Protein AF-A0A7C5TNR2-F1 (afdb_monomer)

Secondary structure (DSSP, 8-state):
-HHHHHHHHHHHHHHHHHHHHHHHTTT-HHHHHHHHHHHHHHHHHHHHHHHTTT---------HHHHHHHHHHHHHHHHHHHHHSPPPPTTTT------

Structure (mmCIF, N/CA/C/O backbone):
data_AF-A0A7C5TNR2-F1
#
_entry.id   AF-A0A7C5TNR2-F1
#
loop_
_atom_site.group_PDB
_atom_site.id
_atom_site.type_symbol
_atom_site.label_atom_id
_atom_site.label_alt_id
_atom_site.label_comp_id
_atom_site.label_asym_id
_atom_site.label_entity_id
_atom_site.label_seq_id
_atom_site.pdbx_PDB_ins_code
_atom_site.Cartn_x
_atom_site.Cartn_y
_atom_site.Cartn_z
_atom_site.occupancy
_atom_site.B_iso_or_equiv
_atom_site.auth_seq_id
_atom_site.auth_comp_id
_atom_site.auth_asym_id
_atom_site.auth_atom_id
_atom_site.pdbx_PDB_model_num
ATOM 1 N N . THR A 1 1 ? 4.500 17.305 -14.411 1.00 55.28 1 THR A N 1
ATOM 2 C CA . THR A 1 1 ? 4.569 16.101 -15.268 1.00 55.28 1 THR A CA 1
ATOM 3 C C . THR A 1 1 ? 5.613 15.112 -14.784 1.00 55.28 1 THR A C 1
ATOM 5 O O . THR A 1 1 ? 5.335 13.930 -14.860 1.00 55.28 1 THR A O 1
ATOM 8 N N . GLU A 1 2 ? 6.720 15.543 -14.170 1.00 66.94 2 GLU A N 1
ATOM 9 C CA . GLU A 1 2 ? 7.788 14.639 -13.694 1.00 66.94 2 GLU A CA 1
ATOM 10 C C . GLU A 1 2 ? 7.340 13.529 -12.722 1.00 66.94 2 GLU A C 1
ATOM 12 O O . GLU A 1 2 ? 7.797 12.400 -12.845 1.00 66.94 2 GLU A O 1
ATOM 17 N N . PHE A 1 3 ? 6.407 13.788 -11.796 1.00 67.50 3 PHE A N 1
ATOM 18 C CA . PHE A 1 3 ? 5.951 12.741 -10.867 1.00 67.50 3 PHE A CA 1
ATOM 19 C C . PHE A 1 3 ? 5.190 11.596 -11.554 1.00 67.50 3 PHE A C 1
ATOM 21 O O . PHE A 1 3 ? 5.353 10.434 -11.189 1.00 67.50 3 PHE A O 1
ATOM 28 N N . GLY A 1 4 ? 4.380 11.915 -12.569 1.00 69.12 4 GLY A N 1
ATOM 29 C CA . GLY A 1 4 ? 3.669 10.900 -13.347 1.00 69.12 4 GLY A CA 1
ATOM 30 C C . GLY A 1 4 ? 4.648 9.944 -14.026 1.00 69.12 4 GLY A C 1
ATOM 31 O O . GLY A 1 4 ? 4.459 8.733 -13.959 1.00 69.12 4 GLY A O 1
ATOM 32 N N . ASP A 1 5 ? 5.740 10.480 -14.572 1.00 74.62 5 ASP A N 1
ATOM 33 C CA . ASP A 1 5 ? 6.796 9.690 -15.212 1.00 74.62 5 ASP A CA 1
ATOM 34 C C . ASP A 1 5 ? 7.576 8.839 -14.195 1.00 74.62 5 ASP A C 1
ATOM 36 O O . ASP A 1 5 ? 7.873 7.671 -14.458 1.00 74.62 5 ASP A O 1
ATOM 40 N N . VAL A 1 6 ? 7.837 9.369 -12.993 1.00 75.38 6 VAL A N 1
ATOM 41 C CA . VAL A 1 6 ? 8.458 8.604 -11.896 1.00 75.38 6 VAL A CA 1
ATOM 42 C C . VAL A 1 6 ? 7.552 7.454 -11.441 1.00 75.38 6 VAL A C 1
ATOM 44 O O . VAL A 1 6 ? 8.031 6.334 -11.275 1.00 75.38 6 VAL A O 1
ATOM 47 N N . MET A 1 7 ? 6.241 7.677 -11.301 1.00 72.25 7 MET A N 1
ATOM 48 C CA . MET A 1 7 ? 5.290 6.622 -10.920 1.00 72.25 7 MET A CA 1
ATOM 49 C C . MET A 1 7 ? 5.120 5.549 -11.996 1.00 72.25 7 MET A C 1
ATOM 51 O O . MET A 1 7 ? 4.980 4.372 -11.658 1.00 72.25 7 MET A O 1
ATOM 55 N N . VAL A 1 8 ? 5.185 5.923 -13.276 1.00 79.94 8 VAL A N 1
ATOM 56 C CA . VAL A 1 8 ? 5.220 4.970 -14.399 1.00 79.94 8 VAL A CA 1
ATOM 57 C C . VAL A 1 8 ? 6.454 4.064 -14.310 1.00 79.94 8 VAL A C 1
ATOM 59 O O . VAL A 1 8 ? 6.356 2.876 -14.616 1.00 79.94 8 VAL A O 1
ATOM 62 N N . GLY A 1 9 ? 7.588 4.586 -13.831 1.00 80.44 9 GLY A N 1
ATOM 63 C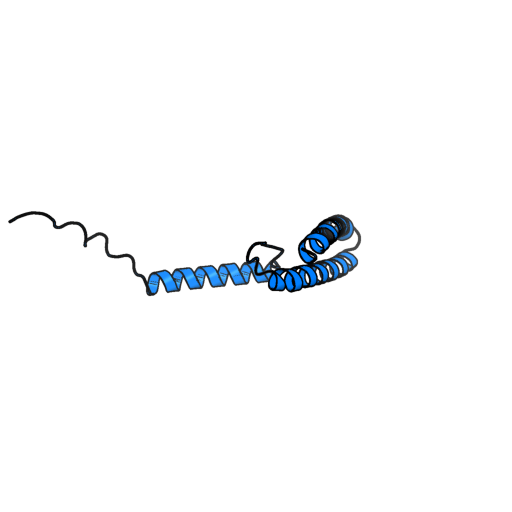 CA . GLY A 1 9 ? 8.798 3.800 -13.568 1.00 80.44 9 GLY A CA 1
ATOM 64 C C . GLY A 1 9 ? 8.750 2.968 -12.280 1.00 80.44 9 GLY A C 1
ATOM 65 O O . GLY A 1 9 ? 9.291 1.864 -12.245 1.00 80.44 9 GLY A O 1
ATOM 66 N N 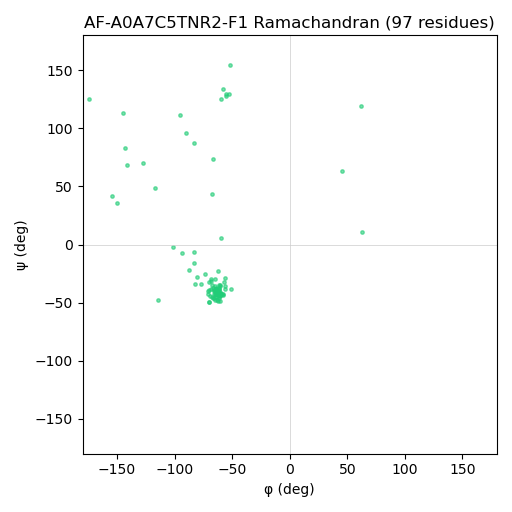. LEU A 1 10 ? 8.091 3.462 -11.226 1.00 79.62 10 LEU A N 1
ATOM 67 C CA . LEU A 1 10 ? 8.061 2.818 -9.906 1.00 79.62 10 LEU A CA 1
ATOM 68 C C . LEU A 1 10 ? 7.018 1.692 -9.809 1.00 79.62 10 LEU A C 1
ATOM 70 O O . LEU A 1 10 ? 7.247 0.684 -9.138 1.00 79.62 10 LEU A O 1
ATOM 74 N N . ALA A 1 11 ? 5.876 1.830 -10.490 1.00 77.12 11 ALA A N 1
ATOM 75 C CA . ALA A 1 11 ? 4.778 0.865 -10.415 1.00 77.12 11 ALA A CA 1
ATOM 76 C C . ALA A 1 11 ? 5.175 -0.572 -10.826 1.00 77.12 11 ALA A C 1
ATOM 78 O O . ALA A 1 11 ? 4.824 -1.505 -10.094 1.00 77.12 11 ALA A O 1
ATOM 79 N N . PRO A 1 12 ? 5.943 -0.795 -11.913 1.00 83.62 12 PRO A N 1
ATOM 80 C CA . PRO A 1 12 ? 6.433 -2.128 -12.265 1.00 83.62 12 PRO A CA 1
ATOM 81 C C . PRO A 1 12 ? 7.348 -2.726 -11.190 1.00 83.62 12 PRO A C 1
ATOM 83 O O . PRO A 1 12 ? 7.245 -3.913 -10.888 1.00 83.62 12 PRO A O 1
ATOM 86 N N . VAL A 1 13 ? 8.197 -1.908 -10.560 1.00 86.19 13 VAL A N 1
ATOM 87 C CA . VAL A 1 13 ? 9.143 -2.347 -9.519 1.00 86.19 13 VAL A CA 1
ATOM 88 C C . VAL A 1 13 ? 8.400 -2.840 -8.276 1.00 86.19 13 VAL A C 1
ATOM 90 O O . VAL A 1 13 ? 8.712 -3.905 -7.742 1.00 86.19 13 VAL A O 1
ATOM 93 N N . ILE A 1 14 ? 7.353 -2.120 -7.863 1.00 81.94 14 ILE A N 1
ATOM 94 C CA . ILE A 1 14 ? 6.476 -2.531 -6.757 1.00 81.94 14 ILE A CA 1
ATOM 95 C C . ILE A 1 14 ? 5.774 -3.862 -7.079 1.00 81.94 14 ILE A C 1
ATOM 97 O O . ILE A 1 14 ? 5.601 -4.701 -6.191 1.00 81.94 14 ILE A O 1
ATOM 101 N N . GLY A 1 15 ? 5.378 -4.074 -8.338 1.00 82.62 15 GLY A N 1
ATOM 102 C CA . GLY A 1 15 ? 4.797 -5.336 -8.802 1.00 82.62 15 GLY A CA 1
ATOM 103 C C . GLY A 1 15 ? 5.757 -6.518 -8.643 1.00 82.62 15 GLY A C 1
ATOM 104 O O . GLY A 1 15 ? 5.391 -7.524 -8.036 1.00 82.62 15 GLY A O 1
ATOM 105 N N . VAL A 1 16 ? 7.002 -6.356 -9.098 1.00 89.69 16 VAL A N 1
ATOM 106 C CA . VAL A 1 16 ? 8.057 -7.382 -9.011 1.00 89.69 16 VAL A CA 1
ATOM 107 C C . VAL A 1 16 ? 8.367 -7.753 -7.558 1.00 89.69 16 VAL A C 1
ATOM 109 O O . VAL A 1 16 ? 8.474 -8.934 -7.234 1.00 89.69 16 VAL A O 1
ATOM 112 N N . ILE A 1 17 ? 8.461 -6.773 -6.655 1.00 85.75 17 ILE A N 1
ATOM 113 C CA . ILE A 1 17 ? 8.750 -7.028 -5.232 1.00 85.75 17 ILE A CA 1
ATOM 114 C C . ILE A 1 17 ? 7.616 -7.816 -4.567 1.00 85.75 17 ILE A C 1
ATOM 116 O O . ILE A 1 17 ? 7.875 -8.743 -3.798 1.00 85.75 17 ILE A O 1
ATOM 120 N N . LYS A 1 18 ? 6.354 -7.504 -4.894 1.00 83.12 18 LYS A N 1
ATOM 121 C CA . LYS A 1 18 ? 5.192 -8.251 -4.383 1.00 83.12 18 LYS A CA 1
ATOM 122 C C . LYS A 1 18 ? 5.177 -9.699 -4.864 1.00 83.12 18 LYS A C 1
ATOM 124 O O . LYS A 1 18 ? 4.878 -10.595 -4.075 1.00 83.12 18 LYS A O 1
ATOM 129 N N . GLU A 1 19 ? 5.495 -9.923 -6.135 1.00 88.00 19 GLU A N 1
ATOM 130 C CA . GLU A 1 19 ? 5.589 -11.265 -6.710 1.00 88.00 19 GLU A CA 1
ATOM 131 C C . GLU A 1 19 ? 6.732 -12.062 -6.070 1.00 88.00 19 GLU A C 1
ATOM 133 O O . GLU A 1 19 ? 6.518 -13.177 -5.587 1.00 88.00 19 GLU A O 1
ATOM 138 N N . LEU A 1 20 ? 7.915 -11.449 -5.956 1.00 88.06 20 LEU A N 1
ATOM 139 C CA . LEU A 1 20 ? 9.088 -12.056 -5.331 1.00 88.06 20 LEU A CA 1
ATOM 140 C C . LEU A 1 20 ? 8.824 -12.432 -3.871 1.00 88.06 20 LEU A C 1
ATOM 142 O O . LEU A 1 20 ? 9.155 -13.542 -3.454 1.00 88.06 20 LEU A O 1
ATOM 146 N N . LYS A 1 21 ? 8.159 -11.560 -3.107 1.00 84.00 21 LYS A N 1
ATOM 147 C CA . LYS A 1 21 ? 7.713 -11.870 -1.744 1.00 84.00 21 LYS A CA 1
ATOM 148 C C . LYS A 1 21 ? 6.802 -13.098 -1.713 1.00 84.00 21 LYS A C 1
ATOM 150 O O . LYS A 1 21 ? 6.941 -13.929 -0.818 1.00 84.00 21 LYS A O 1
ATOM 155 N N . GLY A 1 22 ? 5.866 -13.217 -2.656 1.00 86.19 22 GLY A N 1
ATOM 156 C CA . GLY A 1 22 ? 4.957 -14.362 -2.740 1.00 86.19 22 GLY A CA 1
ATOM 157 C C . GLY A 1 22 ? 5.701 -15.689 -2.893 1.00 86.19 22 GLY A C 1
ATOM 158 O O . GLY A 1 22 ? 5.378 -16.657 -2.204 1.00 86.19 22 GLY A O 1
ATOM 159 N N . VAL A 1 23 ? 6.737 -15.704 -3.735 1.00 87.88 23 VAL A N 1
ATOM 160 C CA . VAL A 1 23 ? 7.603 -16.872 -3.956 1.00 87.88 23 VAL A CA 1
ATOM 161 C C . VAL A 1 23 ? 8.482 -17.150 -2.734 1.00 87.88 23 VAL A C 1
ATOM 163 O O . VAL A 1 23 ? 8.528 -18.277 -2.240 1.00 87.88 23 VAL A O 1
ATOM 166 N N . ILE A 1 24 ? 9.155 -16.122 -2.212 1.00 87.19 24 ILE A N 1
ATOM 167 C CA . ILE A 1 24 ? 10.132 -16.262 -1.126 1.00 87.19 24 ILE A CA 1
ATOM 168 C C . ILE A 1 24 ? 9.467 -16.621 0.202 1.00 87.19 24 ILE A C 1
ATOM 170 O O . ILE A 1 24 ? 10.031 -17.408 0.954 1.00 87.19 24 ILE A O 1
ATOM 174 N N . LYS A 1 25 ? 8.238 -16.169 0.473 1.00 84.38 25 LYS A N 1
ATOM 175 C CA . LYS A 1 25 ? 7.503 -16.514 1.702 1.00 84.38 25 LYS A CA 1
ATOM 176 C C . LYS A 1 25 ? 7.343 -18.027 1.921 1.00 84.38 25 LYS A C 1
ATOM 178 O O . LYS A 1 25 ? 7.253 -18.459 3.066 1.00 84.38 25 LYS A O 1
ATOM 183 N N . GLY A 1 26 ? 7.300 -18.824 0.850 1.00 84.12 26 GLY A N 1
ATOM 184 C CA . GLY A 1 26 ? 7.211 -20.286 0.935 1.00 84.12 26 GLY A CA 1
ATOM 185 C C . GLY A 1 26 ? 8.550 -21.001 1.153 1.00 84.12 26 GLY A C 1
ATOM 186 O O . GLY A 1 26 ? 8.546 -22.175 1.510 1.00 84.12 26 GLY A O 1
ATOM 187 N N . ILE A 1 27 ? 9.675 -20.315 0.930 1.00 90.62 27 ILE A N 1
ATOM 188 C CA . ILE A 1 27 ? 11.026 -20.901 0.930 1.00 90.62 27 ILE A CA 1
ATOM 189 C C . ILE A 1 27 ? 11.859 -20.351 2.092 1.00 90.62 27 ILE A C 1
ATOM 191 O O . ILE A 1 27 ? 12.500 -21.117 2.804 1.00 90.62 27 ILE A O 1
ATOM 195 N N . MET A 1 28 ? 11.848 -19.029 2.267 1.00 88.00 28 MET A N 1
ATOM 196 C CA . MET A 1 28 ? 12.698 -18.281 3.188 1.00 88.00 28 MET A CA 1
ATOM 197 C C . MET A 1 28 ? 11.906 -17.113 3.815 1.00 88.00 28 MET A C 1
ATOM 199 O O . MET A 1 28 ? 11.943 -15.986 3.311 1.00 88.00 28 MET A O 1
ATOM 203 N N . PRO A 1 29 ? 11.131 -17.376 4.884 1.00 82.56 29 PRO A N 1
ATOM 204 C CA . PRO A 1 29 ? 10.258 -16.386 5.523 1.00 82.56 29 PRO A CA 1
ATOM 205 C C . PRO A 1 29 ? 10.975 -15.120 6.009 1.00 82.56 29 PRO A C 1
ATOM 207 O O . PRO A 1 29 ? 10.398 -14.037 5.974 1.00 82.56 29 PRO A O 1
ATOM 210 N N . GLU A 1 30 ? 12.226 -15.239 6.436 1.00 84.69 30 GLU A N 1
ATOM 211 C CA . GLU A 1 30 ? 13.071 -14.148 6.916 1.00 84.69 30 GLU A CA 1
ATOM 212 C C . GLU A 1 30 ? 13.338 -13.098 5.830 1.00 84.69 30 GLU A C 1
ATOM 214 O O . GLU A 1 30 ? 13.212 -11.904 6.091 1.00 84.69 30 GLU A O 1
ATOM 219 N N . LEU A 1 31 ? 13.570 -13.519 4.584 1.00 84.88 31 LEU A N 1
ATOM 220 C CA . LEU A 1 31 ? 13.733 -12.596 3.458 1.00 84.88 31 LEU A CA 1
ATOM 221 C C . LEU A 1 31 ? 12.409 -11.962 3.028 1.00 84.88 31 LEU A C 1
ATOM 223 O O . LEU A 1 31 ? 12.397 -10.868 2.469 1.00 84.88 31 LEU A O 1
ATOM 227 N N . ALA A 1 32 ? 11.276 -12.614 3.294 1.00 79.62 32 ALA A N 1
ATOM 228 C CA . ALA A 1 32 ? 9.975 -12.013 3.018 1.00 79.62 32 ALA A CA 1
ATOM 229 C C . ALA A 1 32 ? 9.728 -10.767 3.888 1.00 79.62 32 ALA A C 1
ATOM 231 O O . ALA A 1 32 ? 9.053 -9.847 3.431 1.00 79.62 32 ALA A O 1
ATOM 232 N N . ILE A 1 33 ? 10.301 -10.719 5.098 1.00 84.44 33 ILE A N 1
ATOM 233 C CA . ILE A 1 33 ? 10.235 -9.554 5.994 1.00 84.44 33 ILE A CA 1
ATOM 234 C C . ILE A 1 33 ? 11.053 -8.391 5.419 1.00 84.44 33 ILE A C 1
ATOM 236 O O . ILE A 1 33 ? 10.568 -7.264 5.381 1.00 84.44 33 ILE A O 1
ATOM 240 N N . GLU A 1 34 ? 12.260 -8.656 4.915 1.00 87.75 34 GLU A N 1
ATOM 241 C CA . GLU A 1 34 ? 13.098 -7.625 4.282 1.00 87.75 34 GLU A CA 1
ATOM 242 C C . GLU A 1 34 ? 12.444 -7.057 3.013 1.00 87.75 34 GLU A C 1
ATOM 244 O O . GLU A 1 34 ? 12.483 -5.852 2.761 1.00 87.75 34 GLU A O 1
ATOM 249 N N . LEU A 1 35 ? 11.777 -7.909 2.229 1.00 86.25 35 LEU A N 1
ATOM 250 C CA . LEU A 1 35 ? 11.011 -7.476 1.058 1.00 86.25 35 LEU A CA 1
ATOM 251 C C . LEU A 1 35 ? 9.762 -6.673 1.422 1.00 86.25 35 LEU A C 1
ATOM 253 O O . LEU A 1 35 ? 9.356 -5.807 0.646 1.00 86.25 35 LEU A O 1
ATOM 257 N N . ASP A 1 36 ? 9.162 -6.936 2.583 1.00 81.94 36 ASP A N 1
ATOM 258 C CA . ASP A 1 36 ? 8.072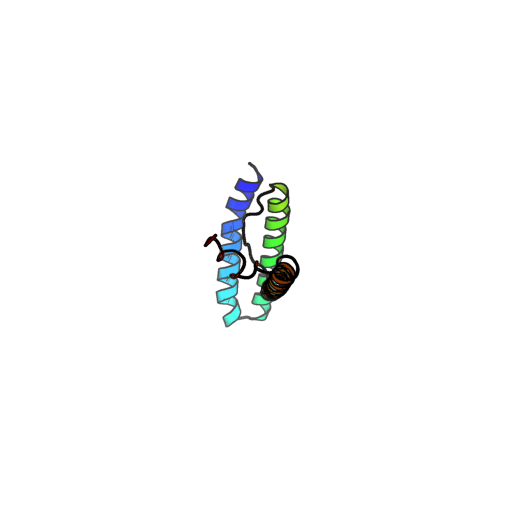 -6.115 3.104 1.00 81.94 36 ASP A CA 1
ATOM 259 C C . ASP A 1 36 ? 8.563 -4.716 3.475 1.00 81.94 36 ASP A C 1
ATOM 261 O O . ASP A 1 36 ? 7.983 -3.735 3.013 1.00 81.94 36 ASP A O 1
ATOM 265 N N . GLN A 1 37 ? 9.697 -4.613 4.169 1.00 85.06 37 GLN A N 1
ATOM 266 C CA . GLN A 1 37 ? 10.323 -3.324 4.484 1.00 85.06 37 GLN A CA 1
ATOM 267 C C . GLN A 1 37 ? 10.713 -2.545 3.218 1.00 85.06 37 GLN A C 1
ATOM 269 O O . GLN A 1 37 ? 10.495 -1.336 3.126 1.00 85.06 37 GLN A O 1
ATOM 274 N N . LEU A 1 38 ? 11.241 -3.233 2.200 1.00 85.06 38 LEU A N 1
ATOM 275 C CA . LEU A 1 38 ? 11.542 -2.624 0.903 1.00 85.06 38 LEU A CA 1
ATOM 276 C C . LEU A 1 38 ? 10.268 -2.134 0.193 1.00 85.06 38 LEU A C 1
ATOM 278 O O . LEU A 1 38 ? 10.255 -1.053 -0.400 1.00 85.06 38 LEU A O 1
ATOM 282 N N . GLY A 1 39 ? 9.190 -2.918 0.255 1.00 80.75 39 GLY A N 1
ATOM 283 C CA . GLY A 1 39 ? 7.888 -2.555 -0.299 1.00 80.75 39 GLY A CA 1
ATOM 284 C C . GLY A 1 39 ? 7.260 -1.344 0.394 1.00 80.75 39 GLY A C 1
ATOM 285 O O . GLY A 1 39 ? 6.666 -0.508 -0.287 1.00 80.75 39 GLY A O 1
ATOM 286 N N . GLU A 1 40 ? 7.413 -1.230 1.712 1.00 81.31 40 GLU A N 1
ATOM 287 C CA . GLU A 1 40 ? 6.970 -0.086 2.518 1.00 81.31 40 GLU A CA 1
ATOM 288 C C . GLU A 1 40 ? 7.748 1.189 2.167 1.00 81.31 40 GLU A C 1
ATOM 290 O O . GLU A 1 40 ? 7.132 2.217 1.895 1.00 81.31 40 GLU A O 1
ATOM 295 N N . GLY A 1 41 ? 9.079 1.121 2.050 1.00 82.75 41 GLY A N 1
ATOM 296 C CA . GLY A 1 41 ? 9.892 2.282 1.662 1.00 82.75 41 GLY A CA 1
ATOM 297 C C . GLY A 1 41 ? 9.549 2.819 0.266 1.00 82.75 41 GLY A C 1
ATOM 298 O O . GLY A 1 41 ? 9.457 4.026 0.053 1.00 82.75 41 GLY A O 1
ATOM 299 N N . LEU A 1 42 ? 9.275 1.934 -0.697 1.00 79.94 42 LEU A N 1
ATOM 300 C CA . LEU A 1 42 ? 8.818 2.355 -2.028 1.00 79.94 42 LEU A CA 1
ATOM 301 C C . LEU A 1 42 ? 7.408 2.960 -2.006 1.00 79.94 42 LEU A C 1
ATOM 303 O O . LEU A 1 42 ? 7.107 3.840 -2.814 1.00 79.94 42 LEU A O 1
ATOM 307 N N . GLN A 1 43 ? 6.545 2.510 -1.093 1.00 74.50 43 GLN A N 1
ATOM 308 C CA . GLN A 1 43 ? 5.224 3.106 -0.884 1.00 74.50 43 GLN A CA 1
ATOM 309 C C . GLN A 1 43 ? 5.330 4.488 -0.242 1.00 74.50 43 GLN A C 1
ATOM 311 O O . GLN A 1 43 ? 4.615 5.389 -0.666 1.00 74.50 43 GLN A O 1
ATOM 316 N N . GLU A 1 44 ? 6.239 4.689 0.710 1.00 78.44 44 GLU A N 1
ATOM 317 C CA . GLU A 1 44 ? 6.513 6.000 1.306 1.00 78.44 44 GLU A CA 1
ATOM 318 C C . GLU A 1 44 ? 7.000 7.002 0.252 1.00 78.44 44 GLU A C 1
ATOM 320 O O . GLU A 1 44 ? 6.476 8.111 0.167 1.00 78.44 44 GLU A O 1
ATOM 325 N N . VAL A 1 45 ? 7.919 6.588 -0.628 1.00 79.88 45 VAL A N 1
ATOM 326 C CA . VAL A 1 45 ? 8.377 7.415 -1.759 1.00 79.88 45 VAL A CA 1
ATOM 327 C C . VAL A 1 45 ? 7.216 7.770 -2.694 1.00 79.88 45 VAL A C 1
ATOM 329 O O . VAL A 1 45 ? 7.090 8.919 -3.118 1.00 79.88 45 VAL A O 1
ATOM 332 N N . ALA A 1 46 ? 6.338 6.809 -2.991 1.00 72.56 46 ALA A N 1
ATOM 333 C CA . ALA A 1 46 ? 5.150 7.047 -3.807 1.00 72.56 46 ALA A CA 1
ATOM 334 C C . ALA A 1 46 ? 4.142 7.993 -3.127 1.00 72.56 46 ALA A C 1
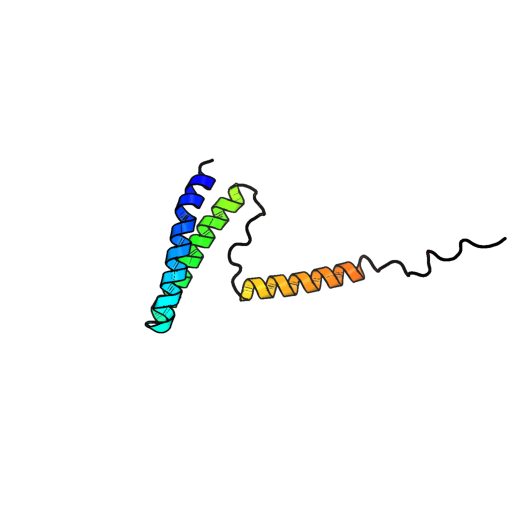ATOM 336 O O . ALA A 1 46 ? 3.548 8.837 -3.798 1.00 72.56 46 ALA A O 1
ATOM 337 N N . LEU A 1 47 ? 3.954 7.875 -1.809 1.00 71.38 47 LEU A N 1
ATOM 338 C CA . LEU A 1 47 ? 3.054 8.717 -1.018 1.00 71.38 47 LEU A CA 1
ATOM 339 C C . LEU A 1 47 ? 3.574 10.149 -0.898 1.00 71.38 47 LEU A C 1
ATOM 341 O O . LEU A 1 47 ? 2.830 11.077 -1.207 1.00 71.38 47 LEU A O 1
ATOM 345 N N . ALA A 1 48 ? 4.845 10.331 -0.533 1.00 70.81 48 ALA A N 1
ATOM 346 C CA . ALA A 1 48 ? 5.483 11.644 -0.413 1.00 70.81 48 ALA A CA 1
ATOM 347 C C . ALA A 1 48 ? 5.387 12.439 -1.722 1.00 70.81 48 ALA A C 1
ATOM 349 O O . ALA A 1 48 ? 5.196 13.655 -1.741 1.00 70.81 48 ALA A O 1
ATOM 350 N N . ALA A 1 49 ? 5.476 11.730 -2.840 1.00 66.56 49 ALA A N 1
ATOM 351 C CA . ALA A 1 49 ? 5.401 12.336 -4.150 1.00 66.56 49 ALA A CA 1
ATOM 352 C C . ALA A 1 49 ? 3.944 12.458 -4.671 1.00 66.56 49 ALA A C 1
ATOM 354 O O . ALA A 1 49 ? 3.647 13.366 -5.446 1.00 66.56 49 ALA A O 1
ATOM 355 N N . GLY A 1 50 ? 3.001 11.653 -4.163 1.00 60.53 50 GLY A N 1
ATOM 356 C CA . GLY A 1 50 ? 1.556 11.815 -4.368 1.00 60.53 50 GLY A CA 1
ATOM 357 C C . GLY A 1 50 ? 0.96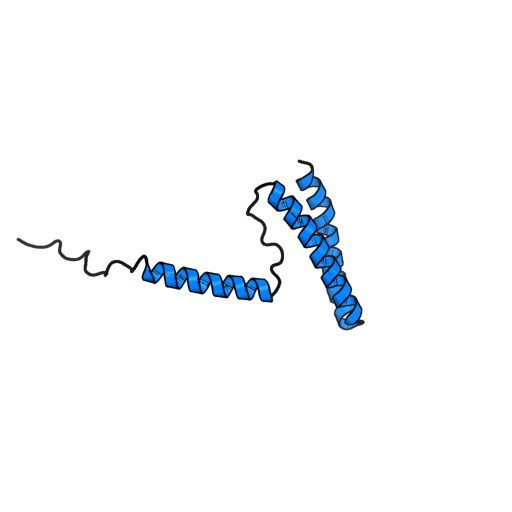2 13.015 -3.619 1.00 60.53 50 GLY A C 1
ATOM 358 O O . GLY A 1 50 ? 0.163 13.758 -4.197 1.00 60.53 50 GLY A O 1
ATOM 359 N N . GLU A 1 51 ? 1.406 13.266 -2.385 1.00 56.16 51 GLU A N 1
ATOM 360 C CA . GLU A 1 51 ? 1.019 14.422 -1.560 1.00 56.16 51 GLU A CA 1
ATOM 361 C C . GLU A 1 51 ? 1.409 15.753 -2.230 1.00 56.16 51 GLU A C 1
ATOM 363 O O . GLU A 1 51 ? 0.627 16.704 -2.234 1.00 56.16 51 GLU A O 1
ATOM 368 N N . PHE A 1 52 ? 2.546 15.780 -2.936 1.00 50.41 52 PHE A N 1
ATOM 369 C CA . PHE A 1 52 ? 2.988 16.918 -3.754 1.00 50.41 52 PHE A CA 1
ATOM 370 C C . PHE A 1 52 ? 2.030 17.257 -4.915 1.00 50.41 52 PHE A C 1
ATOM 372 O O . PHE A 1 52 ? 2.009 18.391 -5.392 1.00 50.41 52 PHE A O 1
ATOM 379 N N . THR A 1 53 ? 1.213 16.301 -5.375 1.00 53.16 53 THR A N 1
ATOM 380 C CA . THR A 1 53 ? 0.323 16.485 -6.539 1.00 53.16 53 THR A CA 1
ATOM 381 C C . THR A 1 53 ? -1.144 16.745 -6.198 1.00 53.16 53 THR A C 1
ATOM 383 O O . THR A 1 53 ? -1.943 16.951 -7.110 1.00 53.16 53 THR A O 1
ATOM 386 N N . GLY A 1 54 ? -1.523 16.752 -4.912 1.00 47.09 54 GLY A N 1
ATOM 387 C CA . GLY A 1 54 ? -2.907 17.007 -4.475 1.00 47.09 54 GLY A CA 1
ATOM 388 C C . GLY A 1 54 ? -3.932 15.967 -4.958 1.00 47.09 54 GLY A C 1
ATOM 389 O O . GLY A 1 54 ? -5.139 16.173 -4.845 1.00 47.09 54 GLY A O 1
ATOM 390 N N . SER A 1 55 ? -3.466 14.846 -5.507 1.00 46.78 55 SER A N 1
ATOM 391 C CA . SER A 1 55 ? -4.294 13.741 -5.972 1.00 46.78 55 SER A CA 1
ATOM 392 C C . SER A 1 55 ? -4.636 12.835 -4.786 1.00 46.78 55 SER A C 1
ATOM 394 O O . SER A 1 55 ? -3.954 11.843 -4.525 1.00 46.78 55 SER A O 1
ATOM 396 N N . SER A 1 56 ? -5.720 13.163 -4.079 1.00 45.09 56 SER A N 1
ATOM 397 C CA . SER A 1 56 ? -6.356 12.379 -3.000 1.00 45.09 56 SER A CA 1
ATOM 398 C C . SER A 1 56 ? -6.993 11.076 -3.504 1.00 45.09 56 SER A C 1
ATOM 400 O O . SER A 1 56 ? -8.145 10.765 -3.205 1.00 45.09 56 SER A O 1
ATOM 402 N N . GLY A 1 57 ? -6.298 10.354 -4.371 1.00 51.09 57 GLY A N 1
ATOM 403 C CA . GLY A 1 57 ? -6.945 9.472 -5.324 1.00 51.09 57 GLY A CA 1
ATOM 404 C C . GLY A 1 57 ? -6.118 8.272 -5.701 1.00 51.09 57 GLY A C 1
ATOM 405 O O . GLY A 1 57 ? -6.209 7.856 -6.844 1.00 51.09 57 GLY A O 1
ATOM 406 N N . VAL A 1 58 ? -5.342 7.684 -4.789 1.00 43.38 58 VAL A N 1
ATOM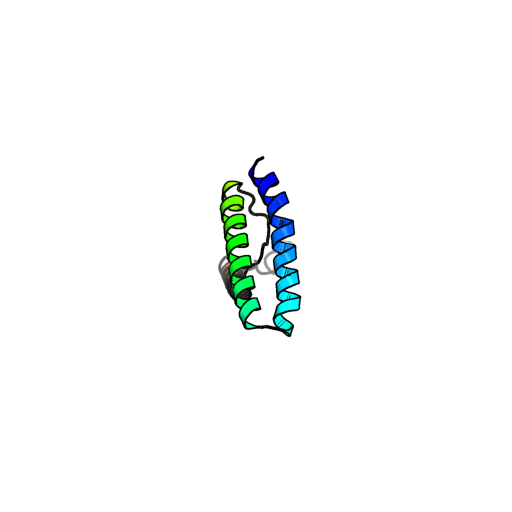 407 C CA . VAL A 1 58 ? -4.982 6.283 -4.992 1.00 43.38 58 VAL A CA 1
ATOM 408 C C . VAL A 1 58 ? -4.902 5.536 -3.670 1.00 43.38 58 VAL A C 1
ATOM 410 O O . VAL A 1 58 ? -4.044 5.801 -2.834 1.00 43.38 58 VAL A O 1
ATOM 413 N N . GLY A 1 59 ? -5.822 4.588 -3.487 1.00 53.97 59 GLY A N 1
ATOM 414 C CA . GLY A 1 59 ? -5.814 3.628 -2.390 1.00 53.97 59 GLY A CA 1
ATOM 415 C C . GLY A 1 59 ? -4.638 2.663 -2.508 1.00 53.97 59 GLY A C 1
ATOM 416 O O . GLY A 1 59 ? -4.817 1.498 -2.864 1.00 53.97 59 GLY A O 1
ATOM 417 N N . PHE A 1 60 ? -3.431 3.138 -2.217 1.00 46.59 60 PHE A N 1
ATOM 418 C CA . PHE A 1 60 ? -2.251 2.294 -2.144 1.00 46.59 60 PHE A CA 1
ATOM 419 C C . PHE A 1 60 ? -1.988 1.870 -0.701 1.00 46.59 60 PHE A C 1
ATOM 421 O O . PHE A 1 60 ? -1.650 2.672 0.157 1.00 46.59 60 PHE A O 1
ATOM 428 N N . ALA A 1 61 ? -2.185 0.567 -0.486 1.00 53.50 61 ALA A N 1
ATOM 429 C CA . ALA A 1 61 ? -1.600 -0.244 0.576 1.00 53.50 61 ALA A CA 1
ATOM 430 C C . ALA A 1 61 ? -1.620 0.367 1.989 1.00 53.50 61 ALA A C 1
ATOM 432 O O . ALA A 1 61 ? -0.590 0.515 2.629 1.00 53.50 61 ALA A O 1
ATOM 433 N N . ALA A 1 62 ? -2.814 0.600 2.538 1.00 57.16 62 ALA A N 1
ATOM 434 C CA . ALA A 1 62 ? -2.944 0.570 3.990 1.00 57.16 62 ALA A CA 1
ATOM 435 C C . ALA A 1 62 ? -2.528 -0.833 4.479 1.00 57.16 62 ALA A C 1
ATOM 437 O O . ALA A 1 62 ? -3.066 -1.839 3.986 1.00 57.16 62 ALA A O 1
ATOM 438 N N . SER A 1 63 ? -1.569 -0.904 5.410 1.00 70.94 63 SER A N 1
ATOM 439 C CA . SER A 1 63 ? -1.253 -2.134 6.146 1.00 70.94 63 SER A CA 1
ATOM 440 C C . SER A 1 63 ? -2.540 -2.723 6.752 1.00 70.94 63 SER A C 1
ATOM 442 O O . SER A 1 63 ? -3.512 -1.987 6.951 1.00 70.94 63 SER A O 1
ATOM 444 N N . PRO A 1 64 ? -2.621 -4.038 7.018 1.00 68.19 64 PRO A N 1
ATOM 445 C CA . PRO A 1 64 ? -3.810 -4.639 7.630 1.00 68.19 64 PRO A CA 1
ATOM 446 C C . PRO A 1 64 ? -4.265 -3.903 8.902 1.00 68.19 64 PRO A C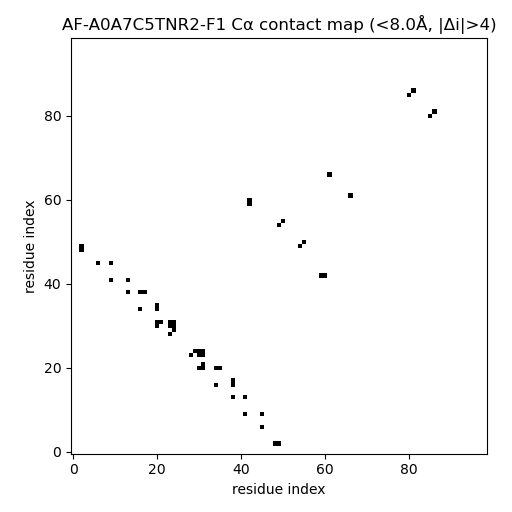 1
ATOM 448 O O . PRO A 1 64 ? -5.458 -3.677 9.100 1.00 68.19 64 PRO A O 1
ATOM 451 N N . GLU A 1 65 ? -3.313 -3.450 9.712 1.00 68.75 65 GLU A N 1
ATOM 452 C CA . GLU A 1 65 ? -3.530 -2.658 10.919 1.00 68.75 65 GLU A CA 1
ATOM 453 C C . GLU A 1 65 ? -4.081 -1.268 10.589 1.00 68.75 65 GLU A C 1
ATOM 455 O O . GLU A 1 65 ? -5.056 -0.834 11.200 1.00 68.75 65 GLU A O 1
ATOM 460 N N . ALA A 1 66 ? -3.522 -0.584 9.587 1.00 73.12 66 ALA A N 1
ATOM 461 C CA . ALA A 1 66 ? -4.033 0.709 9.141 1.00 73.12 66 ALA A CA 1
ATOM 462 C C . ALA A 1 66 ? -5.454 0.594 8.564 1.00 73.12 66 ALA A C 1
ATOM 464 O O . ALA A 1 66 ? -6.291 1.454 8.829 1.00 73.12 66 ALA A O 1
ATOM 465 N N . LYS A 1 67 ? -5.767 -0.488 7.838 1.00 73.94 67 LYS A N 1
ATOM 466 C CA . LYS A 1 67 ? -7.137 -0.770 7.371 1.00 73.94 67 LYS A CA 1
ATOM 467 C C . LYS A 1 67 ? -8.095 -0.937 8.538 1.00 73.94 67 LYS A C 1
ATOM 469 O O . LYS A 1 67 ? -9.149 -0.313 8.540 1.00 73.94 67 LYS A O 1
ATOM 474 N N . LYS A 1 68 ? -7.699 -1.711 9.548 1.00 82.19 68 LYS A N 1
ATOM 475 C CA . LYS A 1 68 ? -8.502 -1.915 10.753 1.00 82.19 68 LYS A CA 1
ATOM 476 C C . LYS A 1 68 ? -8.763 -0.598 11.493 1.00 82.19 68 LYS A C 1
ATOM 478 O O . LYS A 1 68 ? -9.896 -0.328 11.872 1.00 82.19 68 LYS A O 1
ATOM 483 N N . ILE A 1 69 ? -7.748 0.256 11.634 1.00 82.44 69 ILE A N 1
ATOM 484 C CA . ILE A 1 69 ? -7.901 1.586 12.247 1.00 82.44 69 ILE A CA 1
ATOM 485 C C . ILE A 1 69 ? -8.858 2.465 11.428 1.00 82.44 69 ILE A C 1
ATOM 487 O O . ILE A 1 69 ? -9.708 3.145 12.000 1.00 82.44 69 ILE A O 1
ATOM 491 N N . LEU A 1 70 ? -8.752 2.450 10.095 1.00 81.50 70 LEU A N 1
ATOM 492 C CA . LEU A 1 70 ? -9.651 3.201 9.214 1.00 81.50 70 LEU A CA 1
ATOM 493 C C . LEU A 1 70 ? -11.097 2.691 9.289 1.00 81.50 70 LEU A C 1
ATOM 495 O O . LEU A 1 70 ? -12.028 3.497 9.289 1.00 81.50 70 LEU A O 1
ATOM 499 N N . GLU A 1 71 ? -11.298 1.378 9.391 1.00 83.88 71 GLU A N 1
ATOM 500 C CA . GLU A 1 71 ? -12.613 0.763 9.597 1.00 83.88 71 GLU A CA 1
ATOM 501 C C . GLU A 1 71 ? -13.220 1.187 10.942 1.00 83.88 71 GLU A C 1
ATOM 503 O O . GLU A 1 71 ? -14.357 1.660 10.985 1.00 83.88 71 GLU A O 1
ATOM 508 N N . GLU A 1 72 ? -12.451 1.112 12.031 1.00 87.56 72 GLU A N 1
ATOM 509 C CA . GLU A 1 72 ? -12.885 1.556 13.362 1.00 87.56 72 GLU A CA 1
ATOM 510 C C . GLU A 1 72 ? -13.223 3.056 13.379 1.00 87.56 72 GLU A C 1
ATOM 512 O O . GLU A 1 72 ? -14.266 3.464 13.899 1.00 87.56 72 GLU A O 1
ATOM 517 N N . ALA A 1 73 ? -12.390 3.887 12.750 1.00 87.75 73 ALA A N 1
ATOM 518 C CA . ALA A 1 73 ? -12.633 5.320 12.625 1.00 87.75 73 ALA A CA 1
ATOM 519 C C . ALA A 1 73 ? -13.894 5.628 11.801 1.00 87.75 73 ALA A C 1
ATOM 521 O O . ALA A 1 73 ? -14.657 6.529 12.161 1.00 87.75 73 ALA A O 1
ATOM 522 N N . THR A 1 74 ? -14.143 4.865 10.733 1.00 82.25 74 THR A N 1
ATOM 523 C CA . THR A 1 74 ? -15.347 4.998 9.898 1.00 82.25 74 THR A CA 1
ATOM 524 C C . THR A 1 74 ? -16.602 4.674 10.703 1.00 82.25 74 THR A C 1
ATOM 526 O O . THR A 1 74 ? -17.551 5.456 10.694 1.00 82.25 74 THR A O 1
ATOM 529 N N . LEU A 1 75 ? -16.587 3.594 11.490 1.00 87.50 75 LEU A N 1
ATOM 530 C CA . LEU A 1 75 ? -17.702 3.231 12.371 1.00 87.50 75 LEU A CA 1
ATOM 531 C C . LEU A 1 75 ? -17.999 4.321 13.413 1.00 87.50 75 LEU A C 1
ATOM 533 O O . LEU A 1 75 ? -19.161 4.665 13.642 1.00 87.50 75 LEU A O 1
ATOM 537 N N . ILE A 1 76 ? -16.963 4.912 14.017 1.00 87.62 76 ILE A N 1
ATOM 538 C CA . ILE A 1 76 ? -17.123 6.019 14.975 1.00 87.62 76 ILE A CA 1
ATOM 539 C C . ILE A 1 76 ? -17.687 7.266 14.281 1.00 87.62 76 ILE A C 1
ATOM 541 O O . ILE A 1 76 ? -18.538 7.960 14.845 1.00 87.62 76 ILE A O 1
ATOM 545 N N . ALA A 1 77 ? -17.235 7.563 13.061 1.00 87.38 77 ALA A N 1
ATOM 546 C CA . ALA A 1 77 ? -17.758 8.673 12.274 1.00 87.38 77 ALA A CA 1
ATOM 547 C C . ALA A 1 77 ? -19.249 8.474 11.957 1.00 87.38 77 ALA A C 1
ATOM 549 O O . ALA A 1 77 ? -20.039 9.390 12.182 1.00 87.38 77 ALA A O 1
ATOM 550 N N . GLU A 1 78 ? -19.656 7.274 11.536 1.00 84.12 78 GLU A N 1
ATOM 551 C CA . GLU A 1 78 ? -21.061 6.935 11.290 1.00 84.12 78 GLU A CA 1
ATOM 552 C C . GLU A 1 78 ? -21.931 7.077 12.545 1.00 84.12 78 GLU A C 1
ATOM 554 O O . GLU A 1 78 ? -23.034 7.627 12.478 1.00 84.12 78 GLU A O 1
ATOM 559 N N . GLN A 1 79 ? -21.447 6.611 13.701 1.00 85.06 79 GLN A N 1
ATOM 560 C CA . GLN A 1 79 ? -22.150 6.761 14.979 1.00 85.06 79 GLN A CA 1
ATOM 561 C C . GLN A 1 79 ? -22.326 8.237 15.346 1.00 85.06 79 GLN A C 1
ATOM 563 O O . GLN A 1 79 ? -23.447 8.679 15.598 1.00 85.06 79 GLN A O 1
ATOM 568 N N . LYS A 1 80 ? -21.251 9.032 15.272 1.00 84.62 80 LYS A N 1
ATOM 569 C CA . LYS A 1 80 ? -21.312 10.480 15.525 1.00 84.62 80 LYS A CA 1
ATOM 570 C C . LYS A 1 80 ? -22.220 11.211 14.544 1.00 84.62 80 LYS A C 1
ATOM 572 O O . LYS A 1 80 ? -22.872 12.179 14.928 1.00 84.62 80 LYS A O 1
ATOM 577 N N . MET A 1 81 ? -22.273 10.782 13.286 1.00 82.88 81 MET A N 1
ATOM 578 C CA . MET A 1 81 ? -23.191 11.348 12.299 1.00 82.88 81 MET A CA 1
ATOM 579 C C . MET A 1 81 ? -24.646 11.055 12.658 1.00 82.88 81 MET A C 1
ATOM 581 O O . MET A 1 81 ? -25.461 11.967 12.590 1.00 82.88 81 MET A O 1
ATOM 585 N N . LYS A 1 82 ? -24.970 9.836 13.104 1.00 80.62 82 LYS A N 1
ATOM 586 C CA . LYS A 1 82 ? -26.323 9.477 13.565 1.00 80.62 82 LYS A CA 1
ATOM 587 C C . LYS A 1 82 ? -26.739 10.238 14.828 1.00 80.62 82 LYS A C 1
ATOM 589 O O . LYS A 1 82 ? -27.902 10.602 14.952 1.00 80.62 82 LYS A O 1
ATOM 594 N N . GLU A 1 83 ? -25.803 10.508 15.738 1.00 79.69 83 GLU A N 1
ATOM 595 C CA . GLU A 1 83 ? -26.049 11.321 16.939 1.00 79.69 83 GLU A CA 1
ATOM 596 C C . GLU A 1 83 ? -26.245 12.807 16.617 1.00 79.69 83 GLU A C 1
ATOM 598 O O . GLU A 1 83 ? -27.125 13.456 17.181 1.00 79.69 83 GLU A O 1
ATOM 603 N N . LYS A 1 84 ? -25.422 13.363 15.718 1.00 78.06 84 LYS A N 1
ATOM 604 C CA . LYS A 1 84 ? -25.478 14.786 15.345 1.00 78.06 84 LYS A CA 1
ATOM 605 C C . LYS A 1 84 ? -26.577 15.109 14.338 1.00 78.06 84 LYS A C 1
ATOM 607 O O . LYS A 1 84 ? -27.072 16.232 14.325 1.00 78.06 84 LYS A O 1
ATOM 612 N N . PHE A 1 85 ? -26.947 14.141 13.510 1.00 73.44 85 PHE A N 1
ATOM 613 C CA . PHE A 1 85 ? 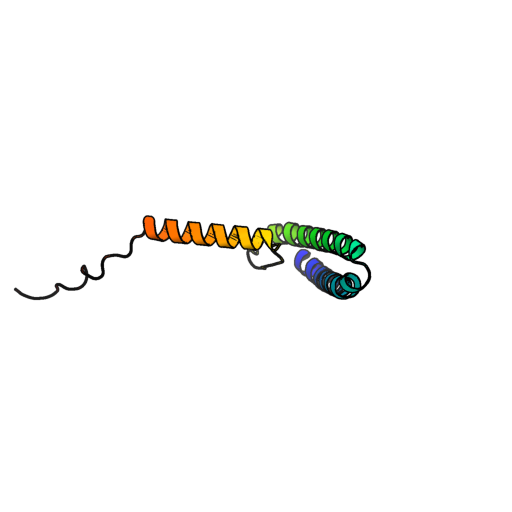-27.998 14.240 12.506 1.00 73.44 85 PHE A CA 1
ATOM 614 C C . PHE A 1 85 ? -28.970 13.070 12.687 1.00 73.44 85 PHE A C 1
ATOM 616 O O . PHE A 1 85 ? -28.995 12.151 11.863 1.00 73.44 85 PHE A O 1
ATOM 623 N N . PRO A 1 86 ? -29.763 13.072 13.775 1.00 71.94 86 PRO A N 1
ATOM 624 C CA . PRO A 1 86 ? -30.811 12.081 13.945 1.00 71.94 86 PRO A CA 1
ATOM 625 C C . PRO A 1 86 ? -31.761 12.168 12.748 1.00 71.94 86 PRO A C 1
ATOM 627 O O . PRO A 1 86 ? -32.152 13.260 12.327 1.00 71.94 86 PRO A O 1
ATOM 630 N N . SER A 1 87 ? -32.120 11.018 12.175 1.00 67.44 87 SER A N 1
ATOM 631 C CA . SER A 1 87 ? -33.106 10.974 11.097 1.00 67.44 87 SER A CA 1
ATOM 632 C C . SER A 1 87 ? -34.383 11.656 11.578 1.00 67.44 87 SER A C 1
ATOM 634 O O . SER A 1 87 ? -34.895 11.302 12.645 1.00 67.44 87 SER A O 1
ATOM 636 N N . LEU A 1 88 ? -34.895 12.616 10.804 1.00 63.09 88 LEU A N 1
ATOM 637 C CA . LEU A 1 88 ? -36.183 13.229 11.106 1.00 63.09 88 LEU A CA 1
ATOM 638 C C . LEU A 1 88 ? -37.218 12.107 11.262 1.00 63.09 88 LEU A C 1
ATOM 640 O O . LEU A 1 88 ? -37.277 11.223 10.401 1.00 63.09 88 LEU A O 1
ATOM 644 N N . PRO A 1 89 ? -38.001 12.093 12.355 1.00 64.81 89 PRO A N 1
ATOM 645 C CA . PRO A 1 89 ? -38.997 11.059 12.557 1.00 64.81 89 PRO A CA 1
ATOM 646 C C . PRO A 1 89 ? -39.918 11.032 11.338 1.00 64.81 89 PRO A C 1
ATOM 648 O O . PRO A 1 89 ? -40.469 12.063 10.944 1.00 64.81 89 PRO A O 1
ATOM 651 N N . ALA A 1 90 ? -40.123 9.842 10.770 1.00 57.94 90 ALA A N 1
ATOM 652 C CA . ALA A 1 90 ? -41.012 9.604 9.630 1.00 57.94 90 ALA A CA 1
ATOM 653 C C . ALA A 1 90 ? -42.491 9.991 9.894 1.00 57.94 90 ALA A C 1
ATOM 655 O O . ALA A 1 90 ? -43.349 9.763 9.051 1.00 57.94 90 ALA A O 1
ATOM 656 N N . GLY A 1 91 ? -42.799 10.596 11.050 1.00 52.94 91 GLY A N 1
ATOM 657 C CA . GLY A 1 91 ? -44.099 11.164 11.403 1.00 52.94 91 GLY A CA 1
ATOM 658 C C . GLY A 1 91 ? -44.275 12.661 11.108 1.00 52.94 91 GLY A C 1
ATOM 659 O O . GLY A 1 91 ? -45.391 13.151 11.236 1.00 52.94 91 GLY A O 1
ATOM 660 N N . ALA A 1 92 ? -43.237 13.405 10.702 1.00 51.94 92 ALA A N 1
ATOM 661 C CA . ALA A 1 92 ? -43.384 14.839 10.387 1.00 51.94 92 ALA A CA 1
ATOM 662 C C . ALA A 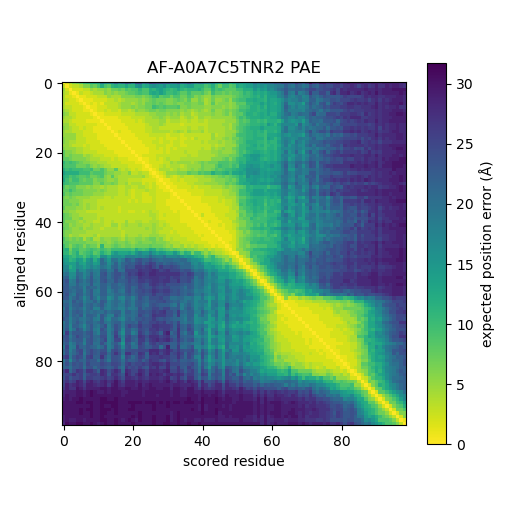1 92 ? -43.901 15.117 8.957 1.00 51.94 92 ALA A C 1
ATOM 664 O O . ALA A 1 92 ? -44.208 16.256 8.617 1.00 51.94 92 ALA A O 1
ATOM 665 N N . VAL A 1 93 ? -44.040 14.079 8.127 1.00 54.75 93 VAL A N 1
ATOM 666 C CA . VAL A 1 93 ? -44.593 14.150 6.763 1.00 54.75 93 VAL A CA 1
ATOM 667 C C . VAL A 1 93 ? -45.870 13.315 6.646 1.00 54.75 93 VAL A C 1
ATOM 669 O O . VAL A 1 93 ? -46.004 12.497 5.746 1.00 54.75 93 VAL A O 1
ATOM 672 N N . ALA A 1 94 ? -46.819 13.475 7.574 1.00 53.44 94 ALA A N 1
ATOM 673 C CA . ALA A 1 94 ? -48.137 12.849 7.430 1.00 53.44 94 ALA A CA 1
ATOM 674 C C . ALA A 1 94 ? -49.284 13.563 8.169 1.00 53.44 94 ALA A C 1
ATOM 676 O O . ALA A 1 94 ? -50.138 12.887 8.722 1.00 53.44 94 ALA A O 1
ATOM 677 N N . VAL A 1 95 ? -49.370 14.899 8.162 1.00 54.06 95 VAL A N 1
ATOM 678 C CA . VAL A 1 95 ? -50.674 15.583 8.334 1.00 54.06 95 VAL A CA 1
ATOM 679 C C . VAL A 1 95 ? -50.734 16.806 7.419 1.00 54.06 95 VAL A C 1
ATOM 681 O O . VAL A 1 95 ? -50.736 17.955 7.843 1.00 54.06 95 VAL A O 1
ATOM 684 N N . GLY A 1 96 ? -50.787 16.542 6.117 1.00 56.94 96 GLY A N 1
ATOM 685 C CA . GLY A 1 96 ? -51.700 17.291 5.267 1.00 56.94 96 GLY A CA 1
ATOM 686 C C . GLY A 1 96 ? -53.018 16.527 5.261 1.00 56.94 96 GLY A C 1
ATOM 687 O O . GLY A 1 96 ? -53.119 15.541 4.540 1.00 56.94 96 GLY A O 1
ATOM 688 N N . ASN A 1 97 ? -53.981 16.902 6.109 1.00 46.66 97 ASN A N 1
ATOM 689 C CA . ASN A 1 97 ? -55.403 16.635 5.869 1.00 46.66 97 ASN A CA 1
ATOM 690 C C . ASN A 1 97 ? -56.315 17.281 6.921 1.00 46.66 97 ASN A C 1
ATOM 692 O O . ASN A 1 97 ? -56.217 16.930 8.092 1.00 46.66 97 ASN A O 1
ATOM 696 N N . LYS A 1 98 ? -57.273 18.081 6.414 1.00 44.59 98 LYS A N 1
ATOM 697 C CA . LYS A 1 98 ? -58.555 18.516 7.015 1.00 44.59 98 LYS A CA 1
ATOM 698 C C . LYS A 1 98 ? -58.412 19.347 8.309 1.00 44.59 98 LYS A C 1
ATOM 700 O O . LYS A 1 98 ? -57.893 18.854 9.296 1.00 44.59 98 LYS A O 1
ATOM 705 N N . LEU A 1 99 ? -58.866 20.596 8.409 1.00 37.75 99 LEU A N 1
ATOM 706 C CA . LEU A 1 99 ? -60.084 21.269 7.932 1.00 37.75 99 LEU A CA 1
ATOM 707 C C . LEU A 1 99 ? -59.828 22.774 7.779 1.00 37.75 99 LEU A C 1
ATOM 709 O O . LEU A 1 99 ? -58.958 23.284 8.520 1.00 37.75 99 LEU A O 1
#

Foldseek 3Di:
DVLVVVCVVLVVVLVVLVVVLVVCCVPPVPVNVVSVVVSVVSVVVNVVSVVVVPCPDDPPDDDPVSVVVVVVVVVVVVVVCCVVCPPDPPVVPPPPDDD

Sequence (99 aa):
TEFGDVMVGLAPVIGVIKELKGVIKGIMPELAIELDQLGEGLQEVALAAGEFTGSSGVGFAASPEAKKILEEATLIAEQKMKEKFPSLPAGAVAVGNKL

Radius of gyration: 23.33 Å; Cα contacts (8 Å, |Δi|>4): 28; chains: 1; bounding box: 74×42×32 Å

Mean predicted aligned error: 15.73 Å

pLDDT: mean 73.11, std 13.96, range [37.75, 90.62]

Solvent-accessible surface area (backbone atoms only — not comparable to full-atom values): 6001 Å² total; per-residue (Å²): 112,69,64,62,57,51,47,66,63,45,53,60,54,56,50,52,48,55,53,49,31,63,59,32,48,80,77,41,56,74,59,26,53,56,44,47,55,51,52,50,53,54,47,50,56,51,45,63,55,37,64,76,66,73,58,93,75,69,97,71,78,67,50,74,67,54,45,50,52,51,52,54,50,48,54,52,50,52,53,51,45,47,71,75,52,60,77,76,64,86,72,80,81,72,79,91,73,88,134